Protein AF-B5SU16-F1 (afdb_monomer_lite)

pLDDT: mean 74.01, std 8.06, range [54.0, 88.5]

Radius of gyration: 23.13 Å; chains: 1; bounding box: 49×17×65 Å

Secondary structure (DSSP, 8-state):
-HHHHHHHHHHHHHHHHHHHHHHHHIIIIIHHHHS-HHHHHHHHHHHHHTTTTS-HHHHHHHHHHHHHHHHHHHHHH-

InterPro domains:
  IPR027018 Hemolysin E [PF06109] (4-77)

Foldseek 3Di:
DVVVVVVVVVVVVVVVVVVVVVVVCCLVVVCPPVDPLVVLVVVLVVLVVCLVVDDPVSNVVSVVVNVVSVVVVVVSVD

Sequence (78 aa):
MTEIVTDKTVEVVKNAIETADGALDLYNKYLDQVIPWQTFDETIKELSRFKQEYSQAASVLVGDIKTLLMDSQDKYFG

Organism: Shigella dysenteriae (NCBI:txid622)

Structure (mmCIF, N/CA/C/O backbone):
data_AF-B5SU16-F1
#
_entry.id   AF-B5SU16-F1
#
loop_
_atom_site.group_PDB
_atom_site.id
_atom_site.type_symbol
_atom_site.label_atom_id
_atom_site.label_alt_id
_atom_site.label_comp_id
_atom_site.label_asym_id
_atom_site.label_entity_id
_atom_site.label_seq_id
_atom_site.pdbx_PDB_ins_code
_atom_site.Cartn_x
_atom_site.Cartn_y
_atom_site.Cartn_z
_atom_site.occupancy
_atom_site.B_iso_or_equiv
_atom_site.auth_seq_id
_atom_site.auth_comp_id
_atom_site.auth_asym_id
_atom_site.auth_atom_id
_atom_site.pdbx_PDB_model_num
ATOM 1 N N . MET A 1 1 ? 30.898 -1.610 -43.502 1.00 54.00 1 MET A N 1
ATOM 2 C CA . MET A 1 1 ? 30.456 -0.466 -42.666 1.00 54.00 1 MET A CA 1
ATOM 3 C C . MET A 1 1 ? 29.023 -0.652 -42.158 1.00 54.00 1 MET A C 1
ATOM 5 O O . MET A 1 1 ? 28.732 -0.197 -41.068 1.00 54.00 1 MET A O 1
ATOM 9 N N . THR A 1 2 ? 28.155 -1.364 -42.883 1.00 56.31 2 THR A N 1
ATOM 10 C CA . THR A 1 2 ? 26.756 -1.659 -42.513 1.00 56.31 2 THR A CA 1
ATOM 11 C C . THR A 1 2 ? 26.588 -2.670 -41.367 1.00 56.31 2 THR A C 1
ATOM 13 O O . THR A 1 2 ? 25.768 -2.436 -40.487 1.00 56.31 2 THR A O 1
ATOM 16 N N . GLU A 1 3 ? 27.383 -3.744 -41.304 1.00 56.34 3 GLU A N 1
ATOM 17 C CA . GLU A 1 3 ? 27.310 -4.732 -40.201 1.00 56.34 3 GLU A CA 1
ATOM 18 C C . GLU A 1 3 ? 27.653 -4.127 -38.831 1.00 56.34 3 GLU A C 1
ATOM 20 O O . GLU A 1 3 ? 26.884 -4.270 -37.889 1.00 56.34 3 GLU A O 1
ATOM 25 N N . 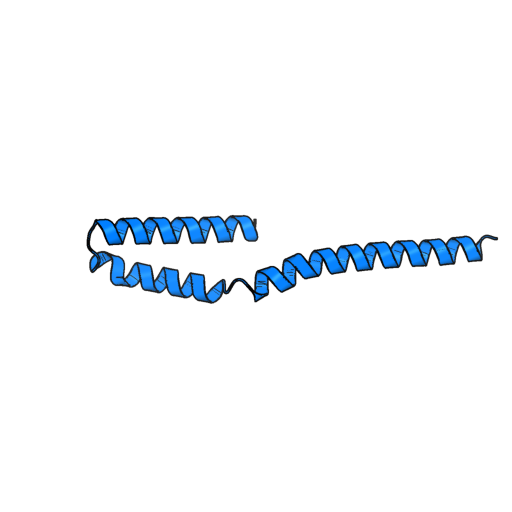ILE A 1 4 ? 28.729 -3.335 -38.745 1.00 59.50 4 ILE A N 1
ATOM 26 C CA . ILE A 1 4 ? 29.181 -2.693 -37.492 1.00 59.50 4 ILE A CA 1
ATOM 27 C C . ILE A 1 4 ? 28.118 -1.741 -36.917 1.00 59.50 4 ILE A C 1
ATOM 29 O O . ILE A 1 4 ? 27.964 -1.631 -35.702 1.00 59.50 4 ILE A O 1
ATOM 33 N N . VAL A 1 5 ? 27.376 -1.044 -37.784 1.00 61.16 5 VAL A N 1
ATOM 34 C CA . VAL A 1 5 ? 26.283 -0.156 -37.357 1.00 61.16 5 VAL A CA 1
ATOM 35 C C . VAL A 1 5 ? 25.110 -0.975 -36.821 1.00 61.16 5 VAL A C 1
ATOM 37 O O . VAL A 1 5 ? 24.501 -0.581 -35.834 1.00 61.16 5 VAL A O 1
ATOM 40 N N . THR A 1 6 ? 24.840 -2.137 -37.417 1.00 62.25 6 THR A N 1
ATOM 41 C CA . THR A 1 6 ? 23.715 -2.999 -37.038 1.00 62.25 6 THR A CA 1
ATOM 42 C C . THR A 1 6 ? 23.958 -3.650 -35.673 1.00 62.25 6 THR A C 1
ATOM 44 O O . THR A 1 6 ? 23.073 -3.612 -34.821 1.00 62.25 6 THR A O 1
ATOM 47 N N . ASP A 1 7 ? 25.177 -4.131 -35.411 1.00 75.81 7 ASP A N 1
ATOM 48 C CA . ASP A 1 7 ? 25.562 -4.700 -34.110 1.00 75.81 7 ASP A CA 1
ATOM 49 C C . ASP A 1 7 ? 25.489 -3.662 -32.984 1.00 75.81 7 ASP A C 1
ATOM 51 O O . ASP A 1 7 ? 24.937 -3.926 -31.914 1.00 75.81 7 ASP A O 1
ATOM 55 N N . LYS A 1 8 ? 25.958 -2.436 -33.251 1.00 78.38 8 LYS A N 1
ATOM 56 C CA . LYS A 1 8 ? 25.876 -1.319 -32.300 1.00 78.38 8 LYS A CA 1
ATOM 57 C C . LYS A 1 8 ? 24.424 -0.939 -31.999 1.00 78.38 8 LYS A C 1
ATOM 59 O O . LYS A 1 8 ? 24.083 -0.655 -30.854 1.00 78.38 8 LYS A O 1
ATOM 64 N N . THR A 1 9 ? 23.559 -0.924 -33.013 1.00 76.00 9 THR A N 1
ATOM 65 C CA . THR A 1 9 ? 22.134 -0.622 -32.833 1.00 76.00 9 THR A CA 1
ATOM 66 C C . THR A 1 9 ? 21.434 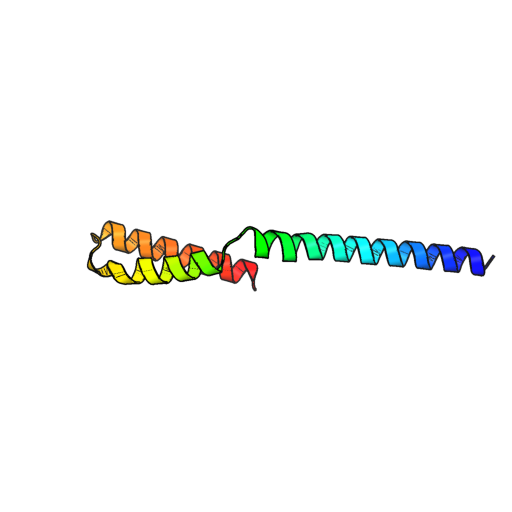-1.705 -32.015 1.00 76.00 9 THR A C 1
ATOM 68 O O . THR A 1 9 ? 20.661 -1.370 -31.121 1.00 76.00 9 THR A O 1
ATOM 71 N N . VAL A 1 10 ? 21.731 -2.985 -32.251 1.00 82.00 10 VAL A N 1
ATOM 72 C CA . VAL A 1 10 ? 21.159 -4.097 -31.473 1.00 82.00 10 VAL A CA 1
ATOM 73 C C . VAL A 1 10 ? 21.599 -4.040 -30.009 1.00 82.00 10 VAL A C 1
ATOM 75 O O . VAL A 1 10 ? 20.771 -4.234 -29.120 1.00 82.00 10 VAL A O 1
ATOM 78 N N . GLU A 1 11 ? 22.867 -3.728 -29.743 1.00 85.94 11 GLU A N 1
ATOM 79 C CA . GLU A 1 11 ? 23.397 -3.578 -28.382 1.00 85.94 11 GLU A CA 1
ATOM 80 C C . GLU A 1 11 ? 22.716 -2.426 -27.624 1.00 85.94 11 GLU A C 1
ATOM 82 O O . GLU A 1 11 ? 22.295 -2.589 -26.480 1.00 85.94 11 GLU A O 1
ATOM 87 N N . VAL A 1 12 ? 22.536 -1.272 -28.276 1.00 86.00 12 VAL A N 1
ATOM 88 C CA . VAL A 1 12 ? 21.849 -0.116 -27.677 1.00 86.00 12 VAL A CA 1
ATOM 89 C C . VAL A 1 12 ? 20.379 -0.423 -27.399 1.00 86.00 12 VAL A C 1
ATOM 91 O O . VAL A 1 12 ? 19.879 -0.081 -26.329 1.00 86.00 12 VAL A O 1
ATOM 94 N N . VAL A 1 13 ? 19.688 -1.093 -28.325 1.00 86.00 13 VAL A N 1
ATOM 95 C CA . VAL A 1 13 ? 18.278 -1.466 -28.145 1.00 86.00 13 VAL A CA 1
ATOM 96 C C . VAL A 1 13 ? 18.121 -2.492 -27.021 1.00 86.00 13 VAL A C 1
ATOM 98 O O . VAL A 1 13 ? 17.224 -2.337 -26.197 1.00 86.00 13 VAL A O 1
ATOM 101 N N . LYS A 1 14 ? 19.009 -3.489 -26.923 1.00 88.50 14 LYS A N 1
ATOM 102 C CA . LYS A 1 14 ? 19.003 -4.444 -25.805 1.00 88.50 14 LYS A CA 1
ATOM 103 C C . LYS A 1 14 ? 19.227 -3.760 -24.465 1.00 88.50 14 LYS A C 1
ATOM 105 O O . LYS A 1 14 ? 18.414 -3.942 -23.570 1.00 88.50 14 LYS A O 1
ATOM 110 N N . ASN A 1 15 ? 20.250 -2.914 -24.355 1.00 87.25 15 ASN A N 1
ATOM 111 C CA . ASN A 1 15 ? 20.521 -2.181 -23.117 1.00 87.25 15 ASN A CA 1
ATOM 112 C C . ASN A 1 15 ? 19.352 -1.270 -22.719 1.00 87.25 15 ASN A C 1
ATOM 114 O O . ASN A 1 15 ? 19.033 -1.160 -21.538 1.00 87.25 15 ASN A O 1
ATOM 118 N N . ALA A 1 16 ? 18.690 -0.629 -23.687 1.00 83.75 16 ALA A N 1
ATOM 119 C CA . ALA A 1 16 ? 17.512 0.188 -23.419 1.00 83.75 16 ALA A CA 1
ATOM 120 C C . ALA A 1 16 ? 16.335 -0.653 -22.898 1.00 83.75 16 ALA A C 1
ATOM 122 O O . ALA A 1 16 ? 15.678 -0.244 -21.943 1.00 83.75 16 ALA A O 1
ATOM 123 N N . ILE A 1 17 ? 16.099 -1.831 -23.486 1.00 86.25 17 ILE A N 1
ATOM 124 C CA . ILE A 1 17 ? 15.052 -2.759 -23.042 1.00 86.25 17 ILE A CA 1
ATOM 125 C C . ILE A 1 17 ? 15.375 -3.309 -21.652 1.00 86.25 17 ILE A C 1
ATOM 127 O O . ILE A 1 17 ? 14.522 -3.246 -20.783 1.00 86.25 17 ILE A O 1
ATOM 131 N N . GLU A 1 18 ? 16.598 -3.778 -21.410 1.00 86.38 18 GLU A N 1
ATOM 132 C CA . GLU A 1 18 ? 17.021 -4.322 -20.111 1.00 86.38 18 GLU A CA 1
ATOM 133 C C . GLU A 1 18 ? 16.998 -3.258 -19.005 1.00 86.38 18 GLU A C 1
ATOM 135 O O . GLU A 1 18 ? 16.627 -3.546 -17.871 1.00 86.38 18 GLU A O 1
ATOM 140 N N . THR A 1 19 ? 17.330 -2.004 -19.329 1.00 84.25 19 THR A N 1
ATOM 141 C CA . THR A 1 19 ? 17.230 -0.887 -18.376 1.00 84.25 19 THR A CA 1
ATOM 142 C C . THR A 1 19 ? 15.774 -0.539 -18.074 1.00 84.25 19 THR A C 1
ATOM 144 O O . THR A 1 19 ? 15.430 -0.285 -16.920 1.00 84.25 19 THR A O 1
ATOM 147 N N . ALA A 1 20 ? 14.909 -0.528 -19.093 1.00 78.56 20 ALA A N 1
ATOM 148 C CA . ALA A 1 20 ? 13.481 -0.291 -18.911 1.00 78.56 20 ALA A CA 1
ATOM 149 C C . ALA A 1 20 ? 12.821 -1.426 -18.117 1.00 78.56 20 ALA A C 1
ATOM 151 O O . ALA A 1 20 ? 12.042 -1.150 -17.210 1.00 78.56 20 ALA A O 1
ATOM 152 N N . ASP A 1 21 ? 13.180 -2.676 -18.409 1.00 79.94 21 ASP A N 1
ATOM 153 C CA . ASP A 1 21 ? 12.694 -3.863 -17.710 1.00 79.94 21 ASP A CA 1
ATOM 154 C C . ASP A 1 21 ? 13.186 -3.875 -16.261 1.00 79.94 21 ASP A C 1
ATOM 156 O O . ASP A 1 21 ? 12.381 -3.999 -15.354 1.00 79.94 21 ASP A O 1
ATOM 160 N N . GLY A 1 22 ? 14.468 -3.593 -16.005 1.00 79.31 22 GLY A N 1
ATOM 161 C CA . GLY A 1 22 ? 15.000 -3.473 -14.645 1.00 79.31 22 GLY A CA 1
ATOM 162 C C . GLY A 1 22 ? 14.344 -2.354 -13.826 1.00 79.31 22 GLY A C 1
ATOM 163 O O . GLY A 1 22 ? 14.107 -2.524 -12.630 1.00 79.31 22 GLY A O 1
ATOM 164 N N . ALA A 1 23 ? 13.998 -1.227 -14.455 1.00 75.94 23 ALA A N 1
ATOM 165 C CA . ALA A 1 23 ? 13.212 -0.182 -13.804 1.00 75.94 23 ALA A CA 1
ATOM 166 C C . ALA A 1 23 ? 11.782 -0.660 -13.498 1.00 75.94 23 ALA A C 1
ATOM 168 O O . ALA A 1 23 ? 11.285 -0.419 -12.401 1.00 75.94 23 ALA A O 1
ATOM 169 N N . LEU A 1 24 ? 11.143 -1.370 -14.430 1.00 70.00 24 LEU A N 1
ATOM 170 C CA . LEU A 1 24 ? 9.800 -1.927 -14.252 1.00 70.00 24 LEU A CA 1
ATOM 171 C C . LEU A 1 24 ? 9.763 -2.996 -13.147 1.00 70.00 24 LEU A C 1
ATOM 173 O O . LEU A 1 24 ? 8.857 -3.011 -12.319 1.00 70.00 24 LEU A O 1
ATOM 177 N N . ASP A 1 25 ? 10.775 -3.859 -13.108 1.00 73.25 25 ASP A N 1
ATOM 178 C CA . ASP A 1 25 ? 10.914 -4.965 -12.163 1.00 73.25 25 ASP A CA 1
ATOM 179 C C . ASP A 1 25 ? 11.220 -4.445 -10.748 1.00 73.25 25 ASP A C 1
ATOM 181 O O . ASP A 1 25 ? 10.759 -5.023 -9.768 1.00 73.25 25 ASP A O 1
ATOM 185 N N . LEU A 1 26 ? 11.920 -3.309 -10.614 1.00 67.00 26 LEU A N 1
ATOM 186 C CA . LEU A 1 26 ? 12.090 -2.617 -9.331 1.00 67.00 26 LEU A CA 1
ATOM 187 C C . LEU A 1 26 ? 10.762 -2.087 -8.780 1.00 67.00 26 LEU A C 1
ATOM 189 O O . LEU A 1 26 ? 10.519 -2.227 -7.585 1.00 67.00 26 LEU A O 1
ATOM 193 N N . TYR A 1 27 ? 9.896 -1.517 -9.622 1.00 61.16 27 TYR A N 1
ATOM 194 C CA . TYR A 1 27 ? 8.562 -1.101 -9.180 1.00 61.16 27 TYR A CA 1
ATOM 195 C C . TYR A 1 27 ? 7.695 -2.313 -8.834 1.00 61.16 27 TYR A C 1
ATOM 197 O O . TYR A 1 27 ? 7.204 -2.392 -7.713 1.00 61.16 27 TYR A O 1
ATOM 205 N N . ASN A 1 28 ? 7.582 -3.290 -9.736 1.00 63.12 28 ASN A N 1
ATOM 206 C CA . ASN A 1 28 ? 6.707 -4.444 -9.541 1.00 63.12 28 ASN A CA 1
ATOM 207 C C . ASN A 1 28 ? 7.188 -5.367 -8.413 1.00 63.12 28 ASN A C 1
ATOM 209 O O . ASN A 1 28 ? 6.435 -5.648 -7.491 1.00 63.12 28 ASN A O 1
ATOM 213 N N . LYS A 1 29 ? 8.444 -5.836 -8.419 1.00 63.31 29 LYS A N 1
ATOM 214 C CA . LYS A 1 29 ? 8.902 -6.805 -7.406 1.00 63.31 29 LYS A CA 1
ATOM 215 C C . LYS A 1 29 ? 9.184 -6.176 -6.058 1.00 63.31 29 LYS A C 1
ATOM 217 O O . LYS A 1 29 ? 8.962 -6.846 -5.057 1.00 63.31 29 LYS A O 1
ATOM 222 N N . TYR A 1 30 ? 9.699 -4.948 -5.993 1.00 62.03 30 TYR A N 1
ATOM 223 C CA . TYR A 1 30 ? 10.020 -4.372 -4.690 1.00 62.03 30 TYR A CA 1
ATOM 224 C C . TYR A 1 30 ? 8.748 -3.941 -3.972 1.00 62.03 30 TYR A C 1
ATOM 226 O O . TYR A 1 30 ? 8.556 -4.346 -2.832 1.00 62.03 30 TYR A O 1
ATOM 234 N N . LEU A 1 31 ? 7.851 -3.199 -4.631 1.00 62.59 31 LEU A N 1
ATOM 235 C CA . LEU A 1 31 ? 6.643 -2.691 -3.978 1.00 62.59 31 LEU A CA 1
ATOM 236 C C . LEU A 1 31 ? 5.623 -3.803 -3.684 1.00 62.59 31 LEU A C 1
ATOM 238 O O . LEU A 1 31 ? 5.056 -3.793 -2.592 1.00 62.59 31 LEU A O 1
ATOM 242 N N . ASP A 1 32 ? 5.472 -4.812 -4.554 1.00 63.53 32 ASP A N 1
ATOM 243 C CA . ASP A 1 32 ? 4.594 -5.960 -4.264 1.00 63.53 32 ASP A CA 1
ATOM 244 C C . ASP A 1 32 ? 5.145 -6.880 -3.166 1.00 63.53 32 ASP A C 1
ATOM 246 O O . ASP A 1 32 ? 4.365 -7.531 -2.472 1.00 63.53 32 ASP A O 1
ATOM 250 N N . GLN A 1 33 ? 6.472 -6.970 -2.992 1.00 64.06 33 GLN A N 1
ATOM 251 C CA . GLN A 1 33 ? 7.067 -7.842 -1.968 1.00 64.06 33 GLN A CA 1
ATOM 252 C C . GLN A 1 33 ? 7.271 -7.152 -0.618 1.00 64.06 33 GLN A C 1
ATOM 254 O O . GLN A 1 33 ? 7.176 -7.817 0.413 1.00 64.06 33 GLN A O 1
ATOM 259 N N . VAL A 1 34 ? 7.577 -5.850 -0.589 1.00 68.50 34 VAL A N 1
ATOM 260 C CA . VAL A 1 34 ? 7.806 -5.126 0.675 1.00 68.50 34 VAL A CA 1
ATOM 261 C C . VAL A 1 34 ? 6.521 -4.648 1.328 1.00 68.50 34 VAL A C 1
ATOM 263 O O . VAL A 1 34 ? 6.503 -4.487 2.548 1.00 68.50 34 VAL A O 1
ATOM 266 N N . ILE A 1 35 ? 5.456 -4.422 0.553 1.00 70.50 35 ILE A N 1
ATOM 267 C CA . ILE A 1 35 ? 4.163 -4.027 1.103 1.00 70.50 35 ILE A CA 1
ATOM 268 C C . ILE A 1 35 ? 3.319 -5.293 1.281 1.00 70.50 35 ILE A C 1
ATOM 270 O O . ILE A 1 35 ? 2.889 -5.891 0.296 1.00 70.50 35 ILE A O 1
ATOM 274 N N . PRO A 1 36 ? 3.048 -5.729 2.525 1.00 77.31 36 PRO A N 1
ATOM 275 C CA . PRO A 1 36 ? 2.268 -6.930 2.777 1.00 77.31 36 PRO A CA 1
ATOM 276 C C . PRO A 1 36 ? 0.774 -6.628 2.600 1.00 77.31 36 PRO A C 1
ATOM 278 O O . PRO A 1 36 ? 0.011 -6.561 3.565 1.00 77.31 36 PRO A O 1
ATOM 281 N N . TRP A 1 37 ? 0.343 -6.433 1.352 1.00 73.69 37 TRP A N 1
ATOM 282 C CA . TRP A 1 37 ? -1.036 -6.090 0.988 1.00 73.69 37 TRP A CA 1
ATOM 283 C C . TRP A 1 37 ? -2.062 -7.070 1.566 1.00 73.69 37 TRP A C 1
ATOM 285 O O . TRP A 1 37 ? -3.116 -6.660 2.048 1.00 73.69 37 TRP A O 1
ATOM 295 N N . GLN A 1 38 ? -1.722 -8.361 1.604 1.00 77.38 38 GLN A N 1
ATOM 296 C CA . GLN A 1 38 ? -2.567 -9.384 2.215 1.00 77.38 38 GLN A CA 1
ATOM 297 C C . GLN A 1 38 ? -2.745 -9.162 3.727 1.00 77.38 38 GLN A C 1
ATOM 299 O O . GLN A 1 38 ? -3.860 -9.240 4.238 1.00 77.38 38 GLN A O 1
ATOM 304 N N . THR A 1 39 ? -1.669 -8.819 4.441 1.00 80.19 39 THR A N 1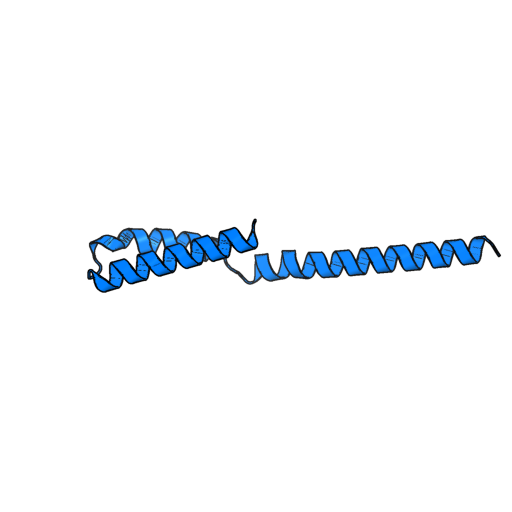
ATOM 305 C CA . TH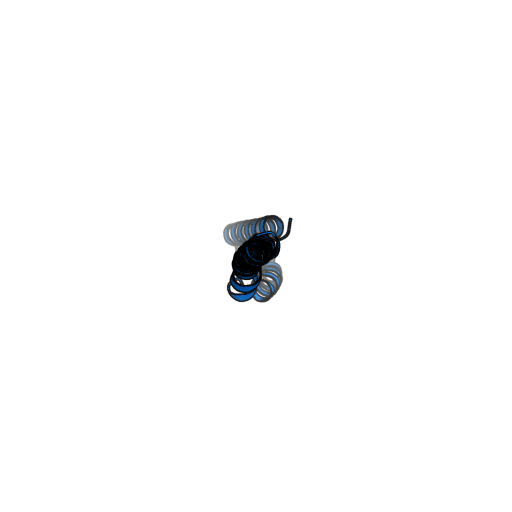R A 1 39 ? -1.726 -8.511 5.877 1.00 80.19 39 THR A CA 1
ATOM 306 C C . THR A 1 39 ? -2.535 -7.243 6.146 1.00 80.19 39 THR A C 1
ATOM 308 O O . THR A 1 39 ? -3.250 -7.181 7.147 1.00 80.19 39 THR A O 1
ATOM 311 N N . PHE A 1 40 ? -2.482 -6.245 5.259 1.00 75.94 40 PHE A N 1
ATOM 312 C CA . PHE A 1 40 ? -3.356 -5.073 5.356 1.00 75.94 40 PHE A CA 1
ATOM 313 C C . PHE A 1 40 ? -4.835 -5.443 5.207 1.00 75.94 40 PHE A C 1
ATOM 315 O O . PHE A 1 40 ? -5.644 -5.006 6.025 1.00 75.94 40 PHE A O 1
ATOM 322 N N . ASP A 1 41 ? -5.188 -6.284 4.233 1.00 75.25 41 ASP A N 1
ATOM 323 C CA . ASP A 1 41 ? -6.574 -6.722 4.027 1.00 75.25 41 ASP A CA 1
ATOM 324 C C . ASP A 1 41 ? -7.113 -7.530 5.227 1.00 75.25 41 ASP A C 1
ATOM 326 O O . ASP A 1 41 ? -8.229 -7.299 5.706 1.00 75.25 41 ASP A O 1
ATOM 330 N N . GLU A 1 42 ? -6.294 -8.422 5.791 1.00 82.62 42 GLU A N 1
ATOM 331 C CA . GLU A 1 42 ? -6.614 -9.163 7.020 1.00 82.62 42 GLU A CA 1
ATOM 332 C C . GLU A 1 42 ? -6.786 -8.221 8.223 1.00 82.62 42 GLU A C 1
ATOM 334 O O . GLU A 1 42 ? -7.783 -8.306 8.947 1.00 82.62 42 GLU A O 1
ATOM 339 N N . THR A 1 43 ? -5.883 -7.249 8.383 1.00 77.81 43 THR A N 1
ATOM 340 C CA . THR A 1 43 ? -5.948 -6.245 9.456 1.00 77.81 43 THR A CA 1
ATOM 341 C C . THR A 1 43 ? -7.213 -5.392 9.346 1.00 77.81 43 THR A C 1
ATOM 343 O O . THR A 1 43 ? -7.880 -5.144 10.347 1.00 77.81 43 THR A O 1
ATOM 346 N N . ILE A 1 44 ? -7.607 -4.973 8.140 1.00 74.06 44 ILE A N 1
ATOM 347 C CA . ILE A 1 44 ? -8.837 -4.202 7.908 1.00 74.06 44 ILE A CA 1
ATOM 348 C C . ILE A 1 44 ? -10.090 -5.012 8.280 1.00 74.06 44 ILE A C 1
ATOM 350 O O . ILE A 1 44 ? -11.041 -4.461 8.860 1.00 74.06 44 ILE A O 1
ATOM 354 N N . LYS A 1 45 ? -10.115 -6.310 7.954 1.00 79.31 45 LYS A N 1
ATOM 355 C CA . LYS A 1 45 ? -11.211 -7.221 8.326 1.00 79.31 45 LYS A CA 1
ATOM 356 C C . LYS A 1 45 ? -11.309 -7.378 9.843 1.00 79.31 45 LYS A C 1
ATOM 358 O O . LYS A 1 45 ? -12.405 -7.249 10.391 1.00 79.31 45 LYS A O 1
ATOM 363 N N . GLU A 1 46 ? -10.182 -7.570 10.521 1.00 78.38 46 GLU A N 1
ATOM 364 C CA . GLU A 1 46 ? -10.109 -7.698 11.982 1.00 78.38 46 GLU A CA 1
ATOM 365 C C . GLU A 1 46 ? -10.509 -6.394 12.695 1.00 78.38 46 GLU A C 1
ATOM 367 O O . GLU A 1 46 ? -11.353 -6.398 13.589 1.00 78.38 46 GLU A O 1
ATOM 372 N N . LEU A 1 47 ? -10.004 -5.248 12.235 1.00 70.38 47 LEU A N 1
ATOM 373 C CA . LEU A 1 47 ? -10.362 -3.923 12.752 1.00 70.38 47 LEU A CA 1
ATOM 374 C C . LEU A 1 47 ? -11.865 -3.626 12.629 1.00 70.38 47 LEU A C 1
ATOM 376 O O . LEU A 1 47 ? -12.457 -2.969 13.487 1.00 70.38 47 LEU A O 1
ATOM 380 N N . SER A 1 48 ? -12.504 -4.130 11.571 1.00 71.81 48 SER A N 1
ATOM 381 C CA . SER A 1 48 ? -13.950 -3.992 11.377 1.00 71.81 48 SER A CA 1
ATOM 382 C C . SER A 1 48 ? -14.758 -4.900 12.321 1.00 71.81 48 SER A C 1
ATOM 384 O O . SER A 1 48 ? -15.897 -4.562 12.642 1.00 71.81 48 SER A O 1
ATOM 386 N N . ARG A 1 49 ? -14.182 -6.018 12.793 1.00 78.38 49 ARG A N 1
ATOM 387 C CA . ARG A 1 49 ? -14.831 -7.002 13.679 1.00 78.38 49 ARG A CA 1
ATOM 388 C C . ARG A 1 49 ? -15.129 -6.435 15.065 1.00 78.38 49 ARG A C 1
ATOM 390 O O . ARG A 1 49 ? -16.212 -6.663 15.589 1.00 78.38 49 ARG A O 1
ATOM 397 N N . PHE A 1 50 ? -14.203 -5.656 15.618 1.00 73.31 50 PHE A N 1
ATOM 398 C CA . PHE A 1 50 ? -14.303 -5.094 16.971 1.00 73.31 50 PHE A CA 1
ATOM 399 C C . PHE A 1 50 ? -14.823 -3.652 16.996 1.00 73.31 50 PHE A C 1
ATOM 401 O O . PHE A 1 50 ? -14.838 -3.005 18.040 1.00 73.31 50 PHE A O 1
ATOM 408 N N . LYS A 1 51 ? -15.295 -3.129 15.856 1.00 68.62 51 LYS A N 1
ATOM 409 C CA . LYS A 1 51 ? -15.720 -1.728 15.720 1.00 68.62 51 LYS A CA 1
ATOM 410 C C . LYS A 1 51 ? -16.783 -1.305 16.744 1.00 68.62 51 LYS A C 1
ATOM 412 O O . LYS A 1 51 ? -16.781 -0.158 17.176 1.00 68.62 51 LYS A O 1
ATOM 417 N N . GLN A 1 52 ? -17.669 -2.223 17.132 1.00 68.12 52 GLN A N 1
ATOM 418 C CA . GLN A 1 52 ? -18.727 -1.979 18.122 1.00 68.12 52 GLN A CA 1
ATOM 419 C C . GLN A 1 52 ? -18.243 -2.074 19.578 1.00 68.12 52 GLN A C 1
ATOM 421 O O . GLN A 1 52 ? -18.944 -1.630 20.482 1.00 68.12 52 GLN A O 1
ATOM 426 N N . GLU A 1 53 ? -17.057 -2.639 19.803 1.00 74.12 53 GLU A N 1
ATOM 427 C CA . GLU A 1 53 ? -16.435 -2.791 21.123 1.00 74.12 53 GLU A CA 1
ATOM 428 C C . GLU A 1 53 ? -15.490 -1.623 21.450 1.00 74.12 53 GLU A C 1
ATOM 430 O O . GLU A 1 53 ? -15.099 -1.425 22.601 1.00 74.12 53 GLU A O 1
ATOM 435 N N . TYR A 1 54 ? -15.143 -0.813 20.448 1.00 72.12 54 TYR A N 1
ATOM 436 C CA . TYR A 1 54 ? -14.345 0.391 20.628 1.00 72.12 54 TYR A CA 1
ATOM 437 C C . TYR A 1 54 ? -15.168 1.554 21.187 1.00 72.12 54 TYR A C 1
ATOM 439 O O . TYR A 1 54 ? -16.351 1.726 20.895 1.00 72.12 54 TYR A O 1
ATOM 447 N N . SER A 1 55 ? -14.500 2.430 21.941 1.00 73.06 55 SER A N 1
ATOM 448 C CA . SER A 1 55 ? -15.053 3.750 22.243 1.00 73.06 55 SER A CA 1
ATOM 449 C C . SER A 1 55 ? -15.307 4.523 20.942 1.00 73.06 55 SER A C 1
ATOM 451 O O . SER A 1 55 ? -14.635 4.300 19.932 1.00 73.06 55 SER A O 1
ATOM 453 N N . GLN A 1 56 ? -16.243 5.475 20.961 1.00 74.12 56 GLN A N 1
ATOM 454 C CA . GLN A 1 56 ? -16.610 6.258 19.774 1.00 74.12 56 GLN A CA 1
ATOM 455 C C . GLN A 1 56 ? -15.387 6.871 19.062 1.00 74.12 56 GLN A C 1
ATOM 457 O O . GLN A 1 56 ? -15.302 6.833 17.838 1.00 74.12 56 GLN A O 1
ATOM 462 N N . ALA A 1 57 ? -14.412 7.384 19.821 1.00 72.00 57 ALA A N 1
ATOM 463 C CA . ALA A 1 57 ? -13.187 7.972 19.277 1.00 72.00 57 ALA A CA 1
ATOM 464 C C . ALA A 1 57 ? -12.280 6.932 18.594 1.00 72.00 57 ALA A C 1
ATOM 466 O O . ALA A 1 57 ? -11.762 7.181 17.507 1.00 72.00 57 ALA A O 1
ATOM 467 N N . ALA A 1 58 ? -12.128 5.747 19.190 1.00 70.44 58 ALA A N 1
ATOM 468 C CA . ALA A 1 58 ? -11.358 4.660 18.596 1.00 70.44 58 ALA A CA 1
ATOM 469 C C . ALA A 1 58 ? -12.053 4.090 17.346 1.00 70.44 58 ALA A C 1
ATOM 471 O O . ALA A 1 58 ? -11.388 3.819 16.350 1.00 70.44 58 ALA A O 1
ATOM 472 N N . SER A 1 59 ? -13.388 4.005 17.331 1.00 71.50 59 SER A N 1
ATOM 473 C CA . SER A 1 59 ? -14.134 3.579 16.140 1.00 71.50 59 SER A CA 1
ATOM 474 C C . SER A 1 59 ? -13.992 4.547 14.956 1.00 71.50 59 SER A C 1
ATOM 476 O O . SER A 1 59 ? -14.075 4.094 13.812 1.00 71.50 59 SER A O 1
ATOM 478 N N . VAL A 1 60 ? -13.840 5.854 15.200 1.00 78.38 60 VAL A N 1
ATOM 479 C CA . VAL A 1 60 ? -13.596 6.849 14.139 1.00 78.38 60 VAL A CA 1
ATOM 480 C C . VAL A 1 60 ? -12.183 6.679 13.584 1.00 78.38 60 VAL A C 1
ATOM 482 O O . VAL A 1 60 ? -12.035 6.474 12.384 1.00 78.38 60 VAL A O 1
ATOM 485 N N . LEU A 1 61 ? -11.171 6.617 14.458 1.00 75.75 61 LEU A N 1
ATOM 486 C CA . LEU A 1 61 ? -9.773 6.410 14.056 1.00 75.75 61 LEU A CA 1
ATOM 487 C C . LEU A 1 61 ? -9.578 5.124 13.242 1.00 75.75 61 LEU A C 1
ATOM 489 O O . LEU A 1 61 ? -8.875 5.124 12.238 1.00 75.75 61 LEU A O 1
ATOM 493 N N . VAL A 1 62 ? -10.237 4.032 13.633 1.00 76.50 62 VAL A N 1
ATOM 494 C CA . VAL A 1 62 ? -10.197 2.766 12.886 1.00 76.50 62 VAL A CA 1
ATOM 495 C C . VAL A 1 62 ? -10.836 2.900 11.496 1.00 76.50 62 VAL A C 1
ATOM 497 O O . VAL A 1 62 ? -10.348 2.311 10.530 1.00 76.50 62 VAL A O 1
ATOM 500 N N . GLY A 1 63 ? -11.908 3.689 11.371 1.00 76.62 63 GLY A N 1
ATOM 501 C CA . GLY A 1 63 ? -12.529 3.999 10.081 1.00 76.62 63 GLY A CA 1
ATOM 502 C C . GLY A 1 63 ? -11.624 4.829 9.168 1.00 76.62 63 GLY A C 1
ATOM 503 O O . GLY A 1 63 ? -11.515 4.527 7.977 1.00 76.62 63 GLY A O 1
ATOM 504 N N . ASP A 1 64 ? 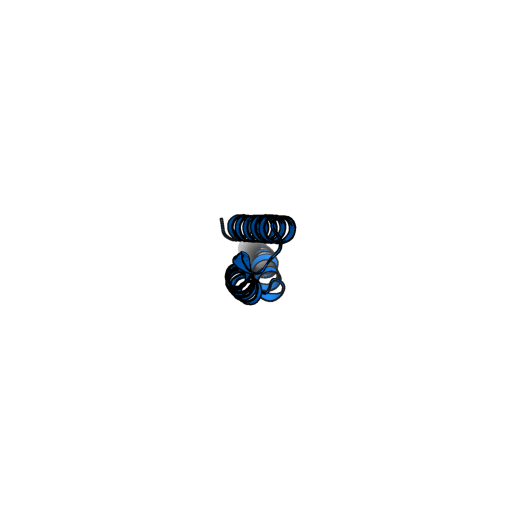-10.933 5.818 9.731 1.00 83.06 64 ASP A N 1
ATOM 505 C CA . ASP A 1 64 ? -9.998 6.674 8.997 1.00 83.06 64 ASP A CA 1
ATOM 506 C C . ASP A 1 64 ? -8.776 5.877 8.522 1.00 83.06 64 ASP A C 1
ATOM 508 O O . ASP A 1 64 ? -8.413 5.946 7.348 1.00 83.06 64 ASP A O 1
ATOM 512 N N . ILE A 1 65 ? -8.198 5.038 9.392 1.00 81.44 65 ILE A N 1
ATOM 513 C CA . ILE A 1 65 ? -7.082 4.142 9.046 1.00 81.44 65 ILE A CA 1
ATOM 514 C C . ILE A 1 65 ? -7.480 3.212 7.897 1.00 81.44 65 ILE A C 1
ATOM 516 O O . ILE A 1 65 ? -6.744 3.093 6.921 1.00 81.44 65 ILE A O 1
ATOM 520 N N . LYS A 1 66 ? -8.666 2.594 7.967 1.00 78.19 66 LYS A N 1
ATOM 521 C CA . LYS A 1 66 ? -9.177 1.742 6.886 1.00 78.19 66 LYS A CA 1
ATOM 522 C C . LYS A 1 66 ? -9.279 2.500 5.560 1.00 78.19 66 LYS A C 1
ATOM 524 O O . LYS A 1 66 ? -8.868 1.977 4.531 1.00 78.19 66 LYS A O 1
ATOM 529 N N . THR A 1 67 ? -9.813 3.717 5.591 1.00 82.19 67 THR A N 1
ATOM 530 C CA . THR A 1 67 ? -10.002 4.541 4.388 1.00 82.19 67 THR A CA 1
ATOM 531 C C . THR A 1 67 ? -8.664 4.927 3.759 1.00 82.19 67 THR A C 1
ATOM 533 O O . THR A 1 67 ? -8.506 4.812 2.548 1.00 82.19 67 THR A O 1
ATOM 536 N N . LEU A 1 68 ? -7.676 5.312 4.573 1.00 83.81 68 LEU A N 1
ATOM 537 C CA . LEU A 1 68 ? -6.329 5.645 4.101 1.00 83.81 68 LEU A CA 1
ATOM 538 C C . LEU A 1 68 ? -5.596 4.436 3.512 1.00 83.81 68 LEU A C 1
ATOM 540 O O . LEU A 1 68 ? -4.878 4.579 2.524 1.00 83.81 68 LEU A O 1
ATOM 544 N N . LEU A 1 69 ? -5.779 3.248 4.096 1.00 77.94 69 LEU A N 1
ATOM 545 C CA . LEU A 1 69 ? -5.201 2.014 3.564 1.00 77.94 69 LEU A CA 1
ATOM 546 C C . LEU A 1 69 ? -5.827 1.627 2.219 1.00 77.94 69 LEU A C 1
ATOM 548 O O . LEU A 1 6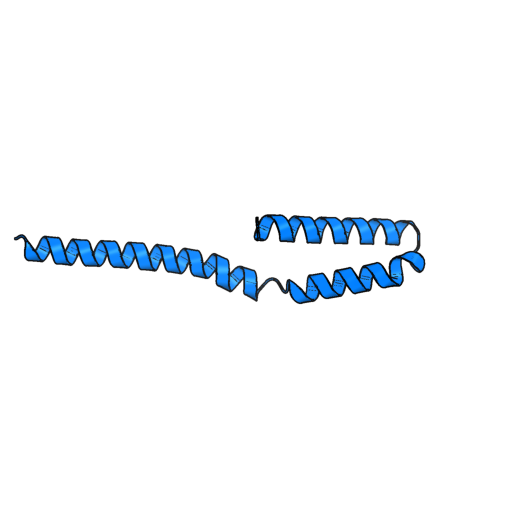9 ? -5.093 1.273 1.302 1.00 77.94 69 LEU A O 1
ATOM 552 N N . MET A 1 70 ? -7.150 1.759 2.079 1.00 75.38 70 MET A N 1
ATOM 553 C CA . MET A 1 70 ? -7.842 1.525 0.806 1.00 75.38 70 MET A CA 1
ATOM 554 C C . MET A 1 70 ? -7.413 2.532 -0.275 1.00 75.38 70 MET A C 1
ATOM 556 O O . MET A 1 70 ? -7.109 2.121 -1.386 1.00 75.38 70 MET A O 1
ATOM 560 N N . ASP A 1 71 ? -7.302 3.825 0.051 1.00 81.44 71 ASP A N 1
ATOM 561 C CA . ASP A 1 71 ? -6.828 4.859 -0.890 1.00 81.44 71 ASP A CA 1
ATOM 562 C C . ASP A 1 71 ? -5.359 4.648 -1.299 1.00 81.44 71 ASP A C 1
ATOM 564 O O . ASP A 1 71 ? -4.985 4.854 -2.453 1.00 81.44 71 ASP A O 1
ATOM 568 N N . SER A 1 72 ? -4.514 4.194 -0.368 1.00 75.19 72 SER A N 1
ATOM 569 C CA . SER A 1 72 ? -3.115 3.854 -0.665 1.00 75.19 72 SER A CA 1
ATOM 570 C C . SER A 1 72 ? -3.007 2.643 -1.591 1.00 75.19 72 SER A C 1
ATOM 572 O O . SER A 1 72 ? -2.131 2.609 -2.452 1.00 75.19 72 SER A O 1
ATOM 574 N N . GLN A 1 73 ? -3.900 1.666 -1.424 1.00 68.38 73 GLN A N 1
ATOM 575 C CA . GLN A 1 73 ? -3.989 0.494 -2.285 1.00 68.38 73 GLN A CA 1
ATOM 576 C C . GLN A 1 73 ? -4.484 0.873 -3.689 1.00 68.38 73 GLN A C 1
ATOM 578 O O . GLN A 1 73 ? -3.843 0.514 -4.674 1.00 68.38 73 GLN A O 1
ATOM 583 N N . ASP A 1 74 ? -5.559 1.657 -3.793 1.00 74.62 74 ASP A N 1
ATOM 584 C CA . ASP A 1 74 ? -6.096 2.125 -5.078 1.00 74.62 74 ASP A CA 1
ATOM 585 C C . ASP A 1 74 ? -5.065 2.944 -5.866 1.00 74.62 74 ASP A C 1
ATOM 587 O O . ASP A 1 74 ? -4.900 2.726 -7.060 1.00 74.62 74 ASP A O 1
ATOM 591 N N . LYS A 1 75 ? -4.306 3.833 -5.211 1.00 76.81 75 LYS A N 1
ATOM 592 C CA . LYS A 1 75 ? -3.226 4.604 -5.861 1.00 76.81 75 LYS A CA 1
ATOM 593 C C . LYS A 1 75 ? -2.052 3.758 -6.340 1.00 76.81 75 LYS A C 1
ATOM 595 O O . LYS A 1 75 ? -1.286 4.216 -7.181 1.00 76.81 75 LYS A O 1
ATOM 600 N N . TYR A 1 76 ? -1.853 2.588 -5.745 1.00 68.38 76 TYR A N 1
ATOM 601 C CA . TYR A 1 76 ? -0.793 1.676 -6.148 1.00 68.38 76 TYR A CA 1
ATOM 602 C C . TYR A 1 76 ? -1.209 0.820 -7.354 1.00 68.38 76 TYR A C 1
ATOM 604 O O . TYR A 1 76 ? -0.380 0.545 -8.217 1.00 68.38 76 TYR A O 1
ATOM 612 N N . PHE A 1 77 ? -2.485 0.426 -7.432 1.00 69.62 77 PHE A N 1
ATOM 613 C CA . PHE A 1 77 ? -3.001 -0.458 -8.484 1.00 69.62 77 PHE A CA 1
ATOM 614 C C . PHE A 1 77 ? -3.714 0.253 -9.653 1.00 69.62 77 PHE A C 1
ATOM 616 O O . PHE A 1 77 ? -3.951 -0.396 -10.675 1.00 69.62 77 PHE A O 1
ATOM 623 N N . GLY A 1 78 ? -4.100 1.525 -9.504 1.00 60.00 78 GLY A N 1
ATOM 624 C CA . GLY A 1 78 ? -4.827 2.329 -10.501 1.00 60.00 78 GLY A CA 1
ATOM 625 C C . GLY A 1 78 ? -3.945 3.282 -11.296 1.00 60.00 78 GLY A C 1
ATOM 626 O O . GLY A 1 78 ? -4.242 3.457 -12.500 1.00 60.00 78 GLY A O 1
#